Protein AF-A0A1Q8VA42-F1 (afdb_monomer_lite)

Structure (mmCIF, N/CA/C/O backbone):
data_AF-A0A1Q8VA42-F1
#
_entry.id   AF-A0A1Q8VA42-F1
#
loop_
_atom_site.group_PDB
_atom_site.id
_atom_site.type_symbol
_atom_site.label_atom_id
_atom_site.label_alt_id
_atom_site.label_comp_id
_atom_site.label_asym_id
_atom_site.label_entity_id
_atom_site.label_seq_id
_atom_site.pdbx_PDB_ins_code
_atom_site.Cartn_x
_atom_site.Cartn_y
_atom_site.Cartn_z
_atom_site.occupancy
_atom_site.B_iso_or_equiv
_atom_site.auth_seq_id
_atom_site.auth_comp_id
_atom_site.auth_asym_id
_atom_site.auth_atom_id
_atom_site.pdbx_PDB_model_num
ATOM 1 N N . MET A 1 1 ? -22.858 -5.811 29.497 1.00 36.66 1 MET A N 1
ATOM 2 C CA . MET A 1 1 ? -21.975 -6.246 30.596 1.00 36.66 1 MET A CA 1
ATOM 3 C C . MET A 1 1 ? -20.576 -6.381 30.029 1.00 36.66 1 MET A C 1
ATOM 5 O O . MET A 1 1 ? -20.268 -7.349 29.352 1.00 36.66 1 MET A O 1
ATOM 9 N N . HIS A 1 2 ? -19.810 -5.310 30.204 1.00 42.22 2 HIS A N 1
ATOM 10 C CA . HIS A 1 2 ? -18.375 -5.229 29.966 1.00 42.22 2 HIS A CA 1
ATOM 11 C C . HIS A 1 2 ? -17.640 -5.996 31.073 1.00 42.22 2 HIS A C 1
ATOM 13 O O . HIS A 1 2 ? -17.954 -5.767 32.241 1.00 42.22 2 HIS A O 1
ATOM 19 N N . PRO A 1 3 ? -16.599 -6.770 30.752 1.00 57.50 3 PRO A N 1
ATOM 20 C CA . PRO A 1 3 ? -15.396 -6.823 31.556 1.00 57.50 3 PRO A CA 1
ATOM 21 C C . PRO A 1 3 ? -14.379 -5.826 30.982 1.00 57.50 3 PRO A C 1
ATOM 23 O O . PRO A 1 3 ? -14.053 -5.830 29.795 1.00 57.50 3 PRO A O 1
ATOM 26 N N . SER A 1 4 ? -13.939 -4.921 31.846 1.00 52.16 4 SER A N 1
ATOM 27 C CA . SER A 1 4 ? -12.925 -3.902 31.604 1.00 52.16 4 SER A CA 1
ATOM 28 C C . SER A 1 4 ? -11.516 -4.448 31.855 1.00 52.16 4 SER A C 1
ATOM 30 O O . SER A 1 4 ? -11.326 -5.257 32.753 1.00 52.16 4 SER A O 1
ATOM 32 N N . ALA A 1 5 ? -10.548 -3.873 31.134 1.00 47.34 5 ALA A N 1
ATOM 33 C CA . ALA A 1 5 ? -9.193 -3.553 31.596 1.00 47.34 5 ALA A CA 1
ATOM 34 C C . ALA A 1 5 ? -8.254 -4.693 32.052 1.00 47.34 5 ALA A C 1
ATOM 36 O O . ALA A 1 5 ? -8.338 -5.150 33.184 1.00 47.34 5 ALA A O 1
ATOM 37 N N . ALA A 1 6 ? -7.232 -4.997 31.238 1.00 42.72 6 ALA A N 1
ATOM 38 C CA . ALA A 1 6 ? -5.818 -4.864 31.633 1.00 42.72 6 ALA A CA 1
ATOM 39 C C . ALA A 1 6 ? -4.848 -5.301 30.513 1.00 42.72 6 ALA A C 1
ATOM 41 O O . ALA A 1 6 ? -5.070 -6.293 29.832 1.00 42.72 6 ALA A O 1
ATOM 42 N N . ALA A 1 7 ? -3.724 -4.581 30.429 1.00 42.53 7 ALA A N 1
ATOM 43 C CA . ALA A 1 7 ? -2.439 -4.975 29.839 1.00 42.53 7 ALA A CA 1
ATOM 44 C C . ALA A 1 7 ? -2.267 -4.909 28.305 1.00 42.53 7 ALA A C 1
ATOM 46 O O . ALA A 1 7 ? -2.281 -5.902 27.589 1.00 42.53 7 ALA A O 1
ATOM 47 N N . GLY A 1 8 ? -1.942 -3.702 27.834 1.00 42.53 8 GLY A N 1
ATOM 48 C CA . GLY A 1 8 ? -1.233 -3.481 26.567 1.00 42.53 8 GLY A CA 1
ATOM 49 C C . GLY A 1 8 ? -0.825 -2.020 26.359 1.00 42.53 8 GLY A C 1
ATOM 50 O O . GLY A 1 8 ? 0.205 -1.732 25.758 1.00 42.53 8 GLY A O 1
ATOM 51 N N . GLN A 1 9 ? -1.573 -1.085 26.948 1.00 45.09 9 GLN A N 1
ATOM 52 C CA . GLN A 1 9 ? -1.137 0.301 27.118 1.00 45.09 9 GLN A CA 1
ATOM 53 C C . GLN A 1 9 ? -0.255 0.398 28.368 1.00 45.09 9 GLN A C 1
ATOM 55 O O . GLN A 1 9 ? -0.716 0.702 29.465 1.00 45.09 9 GLN A O 1
ATOM 60 N N . GLY A 1 10 ? 1.020 0.051 28.191 1.00 38.66 10 GLY A N 1
ATOM 61 C CA . GLY A 1 10 ? 2.087 0.413 29.117 1.00 38.66 10 GLY A CA 1
ATOM 62 C C . GLY A 1 10 ? 2.458 1.902 28.982 1.00 38.66 10 GLY A C 1
ATOM 63 O O . GLY A 1 10 ? 2.290 2.481 27.909 1.00 38.66 10 GLY A O 1
ATOM 64 N N . PRO A 1 11 ? 2.938 2.524 30.071 1.00 50.94 11 PRO A N 1
ATOM 65 C CA . PRO A 1 11 ? 2.984 3.970 30.298 1.00 50.94 11 PRO A CA 1
ATOM 66 C C . PRO A 1 11 ? 4.053 4.685 29.466 1.00 50.94 11 PRO A C 1
ATOM 68 O O . PRO A 1 11 ? 4.992 4.058 28.984 1.00 50.94 11 PRO A O 1
ATOM 71 N N . CYS A 1 12 ? 3.929 6.013 29.372 1.00 42.50 12 CYS A N 1
ATOM 72 C CA . CYS A 1 12 ? 4.898 6.989 28.862 1.00 42.50 12 CYS A CA 1
ATOM 73 C C . CYS A 1 12 ? 6.382 6.572 28.971 1.00 42.50 12 CYS A C 1
ATOM 75 O O . CYS A 1 12 ? 7.117 7.019 29.848 1.00 42.50 12 CYS A O 1
ATOM 77 N N . ARG A 1 13 ? 6.851 5.773 28.013 1.00 48.41 13 ARG A N 1
ATOM 78 C CA . ARG A 1 13 ? 8.246 5.687 27.583 1.00 48.41 13 ARG A CA 1
ATOM 79 C C . ARG A 1 13 ? 8.179 5.782 26.056 1.00 48.41 13 ARG A C 1
ATOM 81 O O . ARG A 1 13 ? 7.818 4.802 25.416 1.00 48.41 13 ARG A O 1
ATOM 88 N N . PRO A 1 14 ? 8.466 6.942 25.443 1.00 55.12 14 PRO A N 1
ATOM 89 C CA . PRO A 1 14 ? 8.408 7.082 23.983 1.00 55.12 14 PRO A CA 1
ATOM 90 C C . PRO A 1 14 ? 9.495 6.248 23.281 1.00 55.12 14 PRO A C 1
ATOM 92 O O . PRO A 1 14 ? 9.390 5.946 22.097 1.00 55.12 14 PRO A O 1
ATOM 95 N N . LEU A 1 15 ? 10.523 5.830 24.027 1.00 57.94 15 LEU A N 1
ATOM 96 C CA . LEU A 1 15 ? 11.684 5.103 23.525 1.00 57.94 15 LEU A CA 1
ATOM 97 C C . LEU A 1 15 ? 11.377 3.674 23.019 1.00 57.94 15 LEU A C 1
ATOM 99 O O . LEU A 1 15 ? 11.767 3.381 21.892 1.00 57.94 15 LEU A O 1
ATOM 103 N N . PRO A 1 16 ? 10.668 2.789 23.756 1.00 67.94 16 PRO A N 1
ATOM 104 C CA . PRO A 1 16 ? 10.331 1.452 23.267 1.00 67.94 16 PRO A CA 1
ATOM 105 C C . PRO A 1 16 ? 9.412 1.467 22.045 1.00 67.94 16 PRO A C 1
ATOM 107 O O . PRO A 1 16 ? 9.656 0.684 21.141 1.00 67.94 16 PRO A O 1
ATOM 110 N N . THR A 1 17 ? 8.426 2.367 21.955 1.00 67.31 17 THR A N 1
ATOM 111 C CA . THR A 1 17 ? 7.494 2.403 20.811 1.00 67.31 17 THR A CA 1
ATOM 112 C C . THR A 1 17 ? 8.177 2.869 19.525 1.00 67.31 17 THR A C 1
ATOM 114 O O . THR A 1 17 ? 7.970 2.276 18.464 1.00 67.31 17 THR A O 1
ATOM 117 N N . ILE A 1 18 ? 9.037 3.893 19.615 1.00 79.25 18 ILE A N 1
ATOM 118 C CA . ILE A 1 18 ? 9.853 4.355 18.482 1.00 79.25 18 ILE A CA 1
ATOM 119 C C . ILE A 1 18 ? 10.859 3.273 18.088 1.00 79.25 18 ILE A C 1
ATOM 121 O O . ILE A 1 18 ? 11.021 3.002 16.903 1.00 79.25 18 ILE A O 1
ATOM 125 N N . LEU A 1 19 ? 11.484 2.604 19.063 1.00 82.25 19 LEU A N 1
ATOM 126 C CA . LEU A 1 19 ? 12.427 1.522 18.802 1.00 82.25 19 LEU A CA 1
ATOM 127 C C . LEU A 1 19 ? 11.741 0.309 18.161 1.00 82.25 19 LEU A C 1
ATOM 129 O O . LEU A 1 19 ? 12.261 -0.222 17.188 1.00 82.25 19 LEU A O 1
ATOM 133 N N . THR A 1 20 ? 10.557 -0.101 18.624 1.00 82.06 20 THR A N 1
ATOM 134 C CA . THR A 1 20 ? 9.782 -1.167 17.972 1.00 82.06 20 THR A CA 1
ATOM 135 C C . THR A 1 20 ? 9.330 -0.757 16.579 1.00 82.06 20 THR A C 1
ATOM 137 O O . THR A 1 20 ? 9.412 -1.569 15.667 1.00 82.06 20 THR A O 1
ATOM 140 N N . GLY A 1 21 ? 8.915 0.498 16.381 1.00 83.25 21 GLY A N 1
ATOM 141 C CA . GLY A 1 21 ? 8.556 1.015 15.060 1.00 83.25 21 GLY A CA 1
ATOM 142 C C . GLY A 1 21 ? 9.745 1.011 14.099 1.00 83.25 21 GLY A C 1
ATOM 143 O O . GLY A 1 21 ? 9.605 0.581 12.956 1.00 83.25 21 GLY A O 1
ATOM 144 N N . LEU A 1 22 ? 10.926 1.407 14.583 1.00 86.19 22 LEU A N 1
ATOM 145 C CA . LEU A 1 22 ? 12.172 1.355 13.829 1.00 86.19 22 LEU A CA 1
ATOM 146 C C . LEU A 1 22 ? 12.544 -0.093 13.509 1.00 86.19 22 LEU A C 1
ATOM 148 O O . LEU A 1 22 ? 12.722 -0.408 12.345 1.00 86.19 22 LEU A O 1
ATOM 152 N N . ILE A 1 23 ? 12.589 -0.989 14.499 1.00 88.00 23 ILE A N 1
ATOM 153 C CA . ILE A 1 23 ? 12.932 -2.407 14.306 1.00 88.00 23 ILE A CA 1
ATOM 154 C C . ILE A 1 23 ? 11.981 -3.062 13.300 1.00 88.00 23 ILE A C 1
ATOM 156 O O . ILE A 1 23 ? 12.441 -3.690 12.349 1.00 88.00 23 ILE A O 1
ATOM 160 N N . ILE A 1 24 ? 10.668 -2.884 13.465 1.00 85.31 24 ILE A N 1
ATOM 161 C CA . ILE A 1 24 ? 9.663 -3.427 12.544 1.00 85.31 24 ILE A CA 1
ATOM 162 C C . ILE A 1 24 ? 9.852 -2.831 11.145 1.00 85.31 24 ILE A C 1
ATOM 164 O O . ILE A 1 24 ? 9.822 -3.571 10.164 1.00 85.31 24 ILE A O 1
ATOM 168 N N . GLY A 1 25 ? 10.103 -1.523 11.040 1.00 83.62 25 GLY A N 1
ATOM 169 C CA . GLY A 1 25 ? 10.372 -0.842 9.775 1.00 83.62 25 GLY A CA 1
ATOM 170 C C . GLY A 1 25 ? 11.628 -1.354 9.068 1.00 83.62 25 GLY A C 1
ATOM 171 O O . GLY A 1 25 ? 11.579 -1.630 7.872 1.00 83.62 25 GLY A O 1
ATOM 172 N N . THR A 1 26 ? 12.733 -1.549 9.791 1.00 85.56 26 THR A N 1
ATOM 173 C CA . THR A 1 26 ? 13.996 -2.055 9.234 1.00 85.56 26 THR A CA 1
ATOM 174 C C . THR A 1 26 ? 13.863 -3.508 8.795 1.00 85.56 26 THR A C 1
ATOM 176 O O . THR A 1 26 ? 14.304 -3.864 7.705 1.00 85.56 26 THR A O 1
ATOM 179 N N . VAL A 1 27 ? 13.211 -4.346 9.607 1.00 85.75 27 VAL A N 1
ATOM 180 C CA . VAL A 1 27 ? 12.953 -5.754 9.277 1.00 85.75 27 VAL A CA 1
ATOM 181 C C . VAL A 1 27 ? 12.049 -5.852 8.049 1.00 85.75 27 VAL A C 1
ATOM 183 O O . VAL A 1 27 ? 12.378 -6.565 7.102 1.00 85.75 27 VAL A O 1
ATOM 186 N N . LEU A 1 28 ? 10.954 -5.089 8.014 1.00 81.81 28 LEU A N 1
ATOM 187 C CA . LEU A 1 28 ? 10.050 -5.048 6.868 1.00 81.81 28 LEU A CA 1
ATOM 188 C C . LEU A 1 28 ? 10.767 -4.527 5.614 1.00 81.81 28 LEU A C 1
ATOM 190 O O . LEU A 1 28 ? 10.648 -5.130 4.552 1.00 81.81 28 LEU A O 1
ATOM 194 N N . GLY A 1 29 ? 11.556 -3.458 5.730 1.00 80.31 29 GLY A N 1
ATOM 195 C CA . GLY A 1 29 ? 12.345 -2.902 4.629 1.00 80.31 29 GLY A CA 1
ATOM 196 C C . GLY A 1 29 ? 13.348 -3.905 4.056 1.00 80.31 29 GLY A C 1
ATOM 197 O O . GLY A 1 29 ? 13.408 -4.082 2.839 1.00 80.31 29 GLY A O 1
ATOM 198 N N . PHE A 1 30 ? 14.068 -4.627 4.918 1.00 82.25 30 PHE A N 1
ATOM 199 C CA . PHE A 1 30 ? 15.014 -5.668 4.513 1.00 82.25 30 PHE A CA 1
ATOM 200 C C . PHE A 1 30 ? 14.319 -6.836 3.796 1.00 82.25 30 PHE A C 1
ATOM 202 O O . PHE A 1 30 ? 14.771 -7.287 2.739 1.00 82.25 30 PHE A O 1
ATOM 209 N N . ILE A 1 31 ? 13.179 -7.293 4.325 1.00 81.38 31 ILE A N 1
ATOM 210 C CA . ILE A 1 31 ? 12.361 -8.344 3.703 1.00 81.38 31 ILE A CA 1
ATOM 211 C C . ILE A 1 31 ? 11.846 -7.884 2.333 1.00 81.38 31 ILE A C 1
ATOM 213 O O . ILE A 1 31 ? 11.921 -8.640 1.364 1.00 81.38 31 ILE A O 1
ATOM 217 N N . LEU A 1 32 ? 11.368 -6.642 2.217 1.00 74.75 32 LEU A N 1
ATOM 218 C CA . LEU A 1 32 ? 10.851 -6.091 0.962 1.00 74.75 32 LEU A CA 1
ATOM 219 C C . LEU A 1 32 ? 11.950 -5.894 -0.094 1.00 74.75 32 LEU A C 1
ATOM 221 O O . LEU A 1 32 ? 11.714 -6.195 -1.266 1.00 74.75 32 LEU A O 1
ATOM 225 N N . GLN A 1 33 ? 13.155 -5.467 0.305 1.00 73.94 33 GLN A N 1
ATOM 226 C CA . GLN A 1 33 ? 14.319 -5.369 -0.586 1.00 73.94 33 GLN A CA 1
ATOM 227 C C . GLN A 1 33 ? 14.735 -6.737 -1.142 1.00 73.94 33 GLN A C 1
ATOM 229 O O . GLN A 1 33 ? 15.063 -6.851 -2.323 1.00 73.94 33 GLN A O 1
ATOM 234 N N . ARG A 1 34 ? 14.682 -7.795 -0.323 1.00 74.38 34 ARG A N 1
ATOM 235 C CA . ARG A 1 34 ? 14.999 -9.167 -0.753 1.00 74.38 34 ARG A CA 1
ATOM 236 C C . ARG A 1 34 ? 13.873 -9.829 -1.550 1.00 74.38 34 ARG A C 1
ATOM 238 O O . ARG A 1 34 ? 14.152 -10.629 -2.437 1.00 74.38 34 ARG A O 1
ATOM 245 N N . GLY A 1 35 ? 12.620 -9.503 -1.244 1.00 68.94 35 GLY A N 1
ATOM 246 C CA . GLY A 1 35 ? 11.446 -10.188 -1.782 1.00 68.94 35 GLY A CA 1
ATOM 247 C C . GLY A 1 35 ? 10.938 -9.688 -3.134 1.00 68.94 35 GLY A C 1
ATOM 248 O O . GLY A 1 35 ? 10.038 -10.316 -3.682 1.00 68.94 35 GLY A O 1
ATOM 249 N N . ARG A 1 36 ? 11.468 -8.576 -3.680 1.00 70.88 36 ARG A N 1
ATOM 250 C CA . ARG A 1 36 ? 11.003 -7.965 -4.950 1.00 70.88 36 ARG A CA 1
ATOM 251 C C . ARG A 1 36 ? 9.467 -7.909 -5.037 1.00 70.88 36 ARG A C 1
ATOM 253 O O . ARG A 1 36 ? 8.884 -8.203 -6.080 1.00 70.88 36 ARG A O 1
ATOM 260 N N . PHE A 1 37 ? 8.812 -7.533 -3.933 1.00 67.50 37 PHE A N 1
ATOM 261 C CA . PHE A 1 37 ? 7.353 -7.503 -3.803 1.00 67.50 37 PHE A CA 1
ATOM 262 C C . PHE A 1 37 ? 6.754 -6.369 -4.638 1.00 67.50 37 PHE A C 1
ATOM 264 O O . PHE A 1 37 ? 6.413 -5.296 -4.143 1.00 67.50 37 PHE A O 1
ATOM 271 N N . CYS A 1 38 ? 6.642 -6.605 -5.938 1.00 76.19 38 CYS A N 1
ATOM 272 C CA . CYS A 1 38 ? 5.984 -5.713 -6.868 1.00 76.19 38 CYS A CA 1
ATOM 273 C C . CYS A 1 38 ? 4.825 -6.471 -7.492 1.00 76.19 38 CYS A C 1
ATOM 275 O O . CYS A 1 38 ? 5.045 -7.445 -8.204 1.00 76.19 38 CYS A O 1
ATOM 277 N N . ILE A 1 39 ? 3.591 -6.043 -7.223 1.00 73.69 39 ILE A N 1
ATOM 278 C CA . ILE A 1 39 ? 2.395 -6.756 -7.692 1.00 73.69 39 ILE A CA 1
ATOM 279 C C . ILE A 1 39 ? 2.337 -6.827 -9.222 1.00 73.69 39 ILE A C 1
ATOM 281 O O . ILE A 1 39 ? 1.975 -7.853 -9.784 1.00 73.69 39 ILE A O 1
ATOM 285 N N . THR A 1 40 ? 2.805 -5.774 -9.895 1.00 75.31 40 THR A N 1
ATOM 286 C CA . THR A 1 40 ? 2.996 -5.718 -11.348 1.00 75.31 40 THR A CA 1
ATOM 287 C C . THR A 1 40 ? 4.114 -6.639 -11.830 1.00 75.31 40 THR A C 1
ATOM 289 O O . THR A 1 40 ? 3.975 -7.258 -12.880 1.00 75.31 40 THR A O 1
ATOM 292 N N . GLY A 1 41 ? 5.195 -6.779 -11.058 1.00 74.38 41 GLY A N 1
ATOM 293 C CA . GLY A 1 41 ? 6.270 -7.736 -11.333 1.00 74.38 41 GLY A CA 1
ATOM 294 C C . GLY A 1 41 ? 5.803 -9.183 -11.187 1.00 74.38 41 GLY A C 1
ATOM 295 O O . GLY A 1 41 ? 6.028 -9.981 -12.084 1.00 74.38 41 GLY A O 1
ATOM 296 N N . ALA A 1 42 ? 5.064 -9.494 -10.121 1.00 73.56 42 ALA A N 1
ATOM 297 C CA . ALA A 1 42 ? 4.488 -10.814 -9.887 1.00 73.56 42 ALA A CA 1
ATOM 298 C C . ALA A 1 42 ? 3.445 -11.187 -10.951 1.00 73.56 42 ALA A C 1
ATOM 300 O O . ALA A 1 42 ? 3.436 -12.324 -11.414 1.00 73.56 42 ALA A O 1
ATOM 301 N N . LEU A 1 43 ? 2.601 -10.239 -11.387 1.00 75.88 43 LEU A N 1
ATOM 302 C CA . LEU A 1 43 ? 1.671 -10.468 -12.498 1.00 75.88 43 LEU A CA 1
ATOM 303 C C . LEU A 1 43 ? 2.422 -10.742 -13.804 1.00 75.88 43 LEU A C 1
ATOM 305 O O . LEU A 1 43 ? 2.070 -11.660 -14.539 1.00 75.88 43 LEU A O 1
ATOM 309 N N . ARG A 1 44 ? 3.471 -9.960 -14.080 1.00 77.75 44 ARG A N 1
ATOM 310 C CA . ARG A 1 44 ? 4.301 -10.115 -15.275 1.00 77.75 44 ARG A CA 1
ATOM 311 C C . ARG A 1 44 ? 5.075 -11.435 -15.258 1.00 77.75 44 ARG A C 1
ATOM 313 O O . ARG A 1 44 ? 5.109 -12.100 -16.283 1.00 77.75 44 ARG A O 1
ATOM 320 N N . ASP A 1 45 ? 5.612 -11.860 -14.116 1.00 74.19 45 ASP A N 1
ATOM 321 C CA . ASP A 1 45 ? 6.289 -13.154 -13.958 1.00 74.19 45 ASP A CA 1
ATOM 322 C C . ASP A 1 45 ? 5.314 -14.339 -14.030 1.00 74.19 45 ASP A C 1
ATOM 324 O O . ASP A 1 45 ? 5.645 -15.379 -14.601 1.00 74.19 45 ASP A O 1
ATOM 328 N N . LEU A 1 46 ? 4.088 -14.189 -13.523 1.00 76.75 46 LEU A N 1
ATOM 329 C CA . LEU A 1 46 ? 3.044 -15.202 -13.677 1.00 76.75 46 LEU A CA 1
ATOM 330 C C . LEU A 1 46 ? 2.605 -15.338 -15.142 1.00 76.75 46 LEU A C 1
ATOM 332 O O . LEU A 1 46 ? 2.371 -16.454 -15.610 1.00 76.75 46 LEU A O 1
ATOM 336 N N . TRP A 1 47 ? 2.513 -14.216 -15.863 1.00 77.00 47 TRP A N 1
ATOM 337 C CA . TRP A 1 47 ? 2.072 -14.178 -17.257 1.00 77.00 47 TRP A CA 1
ATOM 338 C C . TRP A 1 47 ? 3.156 -14.652 -18.233 1.00 77.00 47 TRP A C 1
ATOM 340 O O . TRP A 1 47 ? 2.863 -15.445 -19.121 1.00 77.00 47 TRP A O 1
ATOM 350 N N . LEU A 1 48 ? 4.408 -14.220 -18.046 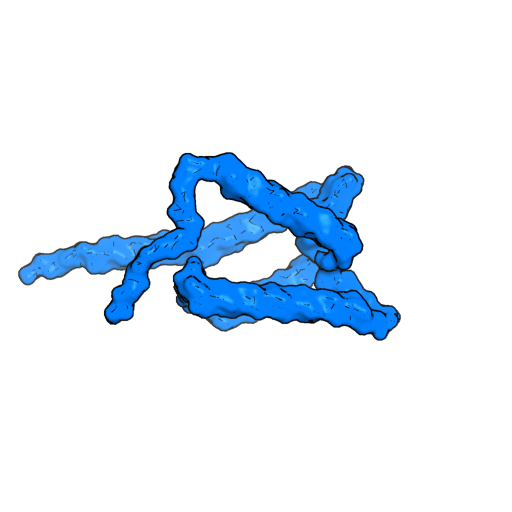1.00 79.75 48 LEU A N 1
ATOM 351 C CA . LEU A 1 48 ? 5.519 -14.530 -18.954 1.00 79.75 48 LEU A CA 1
ATOM 352 C C . LEU A 1 48 ? 6.218 -15.855 -18.617 1.00 79.75 48 LEU A C 1
ATOM 354 O O . LEU A 1 48 ? 6.619 -16.589 -19.513 1.00 79.75 48 LEU A O 1
ATOM 358 N N . SER A 1 49 ? 6.363 -16.167 -17.327 1.00 67.81 49 SER A N 1
ATOM 359 C CA . SER A 1 49 ? 7.229 -17.252 -16.845 1.00 67.81 49 SER A CA 1
ATOM 360 C C . SER A 1 49 ? 6.446 -18.444 -16.278 1.00 67.81 49 SER A C 1
ATOM 362 O O . SER A 1 49 ? 7.065 -19.428 -15.871 1.00 67.81 49 SER A O 1
ATOM 364 N N . ARG A 1 50 ? 5.101 -18.357 -16.196 1.00 73.56 50 ARG A N 1
ATOM 365 C CA . ARG A 1 50 ? 4.179 -19.363 -15.607 1.00 73.56 50 ARG A CA 1
ATOM 366 C C . ARG A 1 50 ? 4.679 -19.931 -14.264 1.00 73.56 50 ARG A C 1
ATOM 368 O O . ARG A 1 50 ? 4.403 -21.076 -13.906 1.00 73.56 50 ARG A O 1
ATOM 375 N N . SER A 1 51 ? 5.453 -19.151 -13.512 1.00 66.19 51 SER A N 1
ATOM 376 C CA . SER A 1 51 ? 6.163 -19.625 -12.330 1.00 66.19 51 SER A CA 1
ATOM 377 C C . SER A 1 51 ? 5.324 -19.351 -11.078 1.00 66.19 51 SER A C 1
ATOM 379 O O . SER A 1 51 ? 5.309 -18.263 -10.513 1.00 66.19 51 SER A O 1
ATOM 381 N N . TRP A 1 52 ? 4.602 -20.372 -10.612 1.00 69.94 52 TRP A N 1
ATOM 382 C CA . TRP A 1 52 ? 3.667 -20.268 -9.479 1.00 69.94 52 TRP A CA 1
ATOM 383 C C . TRP A 1 52 ? 4.318 -19.901 -8.138 1.00 69.94 52 TRP A C 1
ATOM 385 O O . TRP A 1 52 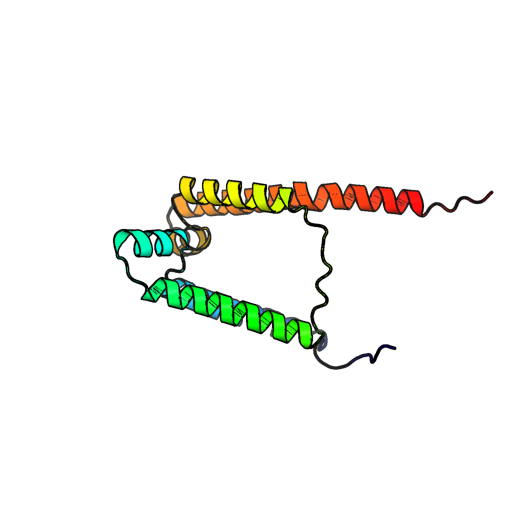? 3.643 -19.404 -7.244 1.00 69.94 52 TRP A O 1
ATOM 395 N N . ARG A 1 53 ? 5.631 -20.108 -8.001 1.00 74.06 53 ARG A N 1
ATOM 396 C CA . ARG A 1 53 ? 6.375 -20.021 -6.731 1.00 74.06 53 ARG A CA 1
ATOM 397 C C . ARG A 1 53 ? 6.302 -18.640 -6.062 1.00 74.06 53 ARG A C 1
ATOM 399 O O . ARG A 1 53 ? 6.096 -18.553 -4.853 1.00 74.06 53 ARG A O 1
ATOM 406 N N . TRP A 1 54 ? 6.437 -17.562 -6.834 1.00 72.81 54 TRP A N 1
ATOM 407 C CA . TRP A 1 54 ? 6.368 -16.193 -6.299 1.00 72.81 54 TRP A CA 1
ATOM 408 C C . TRP A 1 54 ? 4.935 -15.781 -5.961 1.00 72.81 54 TRP A C 1
ATOM 410 O O . TRP A 1 54 ? 4.693 -15.138 -4.941 1.00 72.81 54 TRP A O 1
ATOM 420 N N . PHE A 1 55 ? 3.973 -16.221 -6.774 1.00 73.25 55 PHE A N 1
ATOM 421 C CA . PHE A 1 55 ? 2.556 -15.983 -6.525 1.00 73.25 55 PHE A CA 1
ATOM 422 C C . PHE A 1 55 ? 2.074 -16.704 -5.256 1.00 73.25 55 PHE A C 1
ATOM 424 O O . PHE A 1 55 ? 1.388 -16.100 -4.435 1.00 73.25 55 PHE A O 1
ATOM 431 N N . THR A 1 56 ? 2.497 -17.955 -5.032 1.00 78.06 56 THR A N 1
ATOM 432 C CA . THR A 1 56 ? 2.163 -18.708 -3.812 1.00 78.06 56 THR A CA 1
ATOM 433 C C . THR A 1 56 ? 2.748 -18.074 -2.553 1.00 78.06 56 THR A C 1
ATOM 435 O O . THR A 1 56 ? 2.064 -18.023 -1.535 1.00 78.06 56 THR A O 1
ATOM 438 N N . ALA A 1 57 ? 3.973 -17.535 -2.612 1.00 81.19 57 ALA A N 1
ATOM 439 C CA . ALA A 1 57 ? 4.575 -16.831 -1.477 1.00 81.19 57 ALA A CA 1
ATOM 440 C C . ALA A 1 57 ? 3.800 -15.549 -1.118 1.00 81.19 57 ALA A C 1
ATOM 442 O O . ALA A 1 57 ? 3.580 -15.260 0.057 1.00 81.19 57 ALA A O 1
ATOM 443 N N . PHE A 1 58 ? 3.332 -14.807 -2.127 1.00 78.75 58 PHE A N 1
ATOM 444 C CA . PHE A 1 58 ? 2.503 -13.620 -1.925 1.00 78.75 58 PHE A CA 1
ATOM 445 C C . PHE A 1 58 ? 1.129 -13.961 -1.331 1.00 78.75 58 PHE A C 1
ATOM 447 O O . PHE A 1 58 ? 0.694 -13.323 -0.372 1.00 78.75 58 PHE A O 1
ATOM 454 N N . LEU A 1 59 ? 0.469 -15.001 -1.852 1.00 82.00 59 LEU A N 1
ATOM 455 C CA . LEU A 1 59 ? -0.828 -15.457 -1.348 1.00 82.00 59 LEU A CA 1
ATOM 456 C C . LEU A 1 59 ? -0.730 -15.942 0.106 1.00 82.00 59 LEU A C 1
ATOM 458 O O . LEU A 1 59 ? -1.586 -15.614 0.925 1.00 82.00 59 LEU A O 1
ATOM 462 N N . LEU A 1 60 ? 0.348 -16.661 0.441 1.00 85.81 60 LEU A N 1
ATOM 463 C CA . LEU A 1 60 ? 0.644 -17.089 1.807 1.00 85.81 60 LEU A CA 1
ATOM 464 C C . LEU A 1 60 ? 0.841 -15.885 2.739 1.00 85.81 60 LEU A C 1
ATOM 466 O O . LEU A 1 60 ? 0.288 -15.875 3.833 1.00 85.81 60 LEU A O 1
ATOM 470 N N . ALA A 1 61 ? 1.573 -14.853 2.307 1.00 84.19 61 ALA A N 1
ATOM 471 C CA . ALA A 1 61 ? 1.767 -13.642 3.103 1.00 84.19 61 ALA A CA 1
ATOM 472 C C . ALA A 1 61 ? 0.438 -12.926 3.397 1.00 84.19 61 ALA A C 1
ATOM 474 O O . ALA A 1 61 ? 0.188 -12.566 4.546 1.00 84.19 61 ALA A O 1
ATOM 475 N N . ILE A 1 62 ? -0.441 -12.780 2.395 1.00 85.81 62 ILE A N 1
ATOM 476 C CA . ILE A 1 62 ? -1.784 -12.206 2.590 1.00 85.81 62 ILE A CA 1
ATOM 477 C C . ILE A 1 62 ? -2.602 -13.062 3.557 1.00 85.81 62 ILE A C 1
ATOM 479 O O . ILE A 1 62 ? -3.236 -12.516 4.456 1.00 85.81 62 ILE A O 1
ATOM 483 N N . ALA A 1 63 ? -2.574 -14.388 3.406 1.00 89.25 63 ALA A N 1
ATOM 484 C CA . ALA A 1 63 ? -3.305 -15.296 4.283 1.00 89.25 63 ALA A CA 1
ATOM 485 C C . ALA A 1 63 ? -2.830 -15.182 5.739 1.00 89.25 63 ALA A C 1
ATOM 487 O O . ALA A 1 63 ? -3.648 -15.009 6.639 1.00 89.25 63 ALA A O 1
ATOM 488 N N . VAL A 1 64 ? -1.515 -15.194 5.975 1.00 91.00 64 VAL A N 1
ATOM 489 C CA . VAL A 1 64 ? -0.931 -15.019 7.315 1.00 91.00 64 VAL A CA 1
ATOM 490 C C . VAL A 1 64 ? -1.317 -13.664 7.907 1.00 91.00 64 VAL A C 1
ATOM 492 O O . VAL A 1 64 ? -1.662 -13.579 9.083 1.00 91.00 64 VAL A O 1
ATOM 495 N N . GLN A 1 65 ? -1.310 -12.605 7.099 1.00 86.38 65 GLN A N 1
ATOM 496 C CA . GLN A 1 65 ? -1.658 -11.259 7.548 1.00 86.38 65 GLN A CA 1
ATOM 497 C C . GLN A 1 65 ? -3.155 -11.136 7.871 1.00 86.38 65 GLN A C 1
ATOM 499 O O . GLN A 1 65 ? -3.512 -10.570 8.902 1.00 86.38 65 GLN A O 1
ATOM 504 N N . ALA A 1 66 ? -4.025 -11.733 7.053 1.00 87.31 66 ALA A N 1
ATOM 505 C CA . ALA A 1 66 ? -5.463 -11.797 7.297 1.00 87.31 66 ALA A CA 1
ATOM 506 C C . ALA A 1 66 ? -5.788 -12.582 8.576 1.00 87.31 66 ALA A C 1
ATOM 508 O O . ALA A 1 66 ? -6.556 -12.103 9.408 1.00 87.31 66 ALA A O 1
ATOM 509 N N . VAL A 1 67 ? -5.157 -13.746 8.772 1.00 90.00 67 VAL A N 1
ATOM 510 C CA . VAL A 1 67 ? -5.299 -14.544 9.999 1.00 90.00 67 VAL A CA 1
ATOM 511 C C . VAL A 1 67 ? -4.773 -13.770 11.207 1.00 90.00 67 VAL A C 1
ATOM 513 O O . VAL A 1 67 ? -5.454 -13.707 12.224 1.00 90.00 67 VAL A O 1
ATOM 516 N N . GLY A 1 68 ? -3.616 -13.114 11.095 1.00 85.69 68 GLY A N 1
ATOM 517 C CA . GLY A 1 68 ? -3.061 -12.283 12.164 1.00 85.69 68 GLY A CA 1
ATOM 518 C C . GLY A 1 68 ? -4.015 -11.167 12.597 1.00 85.69 68 GLY A C 1
ATOM 519 O O . GLY A 1 68 ? -4.263 -10.997 13.789 1.00 85.69 68 GLY A O 1
ATOM 520 N N . VAL A 1 69 ? -4.616 -10.450 11.640 1.00 84.00 69 VAL A N 1
ATOM 521 C CA . VAL A 1 69 ? -5.615 -9.406 11.928 1.00 84.00 69 VAL A CA 1
ATOM 522 C C . VAL A 1 69 ? -6.885 -10.003 12.535 1.00 84.00 69 VAL A C 1
ATOM 524 O O . VAL A 1 69 ? -7.417 -9.442 13.492 1.00 84.00 69 VAL A O 1
ATOM 527 N N . ALA A 1 70 ? -7.360 -11.145 12.032 1.00 83.62 70 ALA A N 1
ATOM 528 C CA . ALA A 1 70 ? -8.535 -11.824 12.573 1.00 83.62 70 ALA A CA 1
ATOM 529 C C . ALA A 1 70 ? -8.322 -12.242 14.038 1.00 83.62 70 ALA A C 1
ATOM 531 O O . ALA A 1 70 ? -9.175 -11.980 14.886 1.00 83.62 70 ALA A O 1
ATOM 532 N N . VAL A 1 71 ? -7.150 -12.800 14.355 1.00 81.25 71 VAL A N 1
ATOM 533 C CA . VAL A 1 71 ? -6.763 -13.174 15.721 1.00 81.25 71 VAL A CA 1
ATOM 534 C C . VAL A 1 71 ? -6.675 -11.936 16.618 1.00 81.25 71 VAL A C 1
ATOM 536 O O . VAL A 1 71 ? -7.282 -11.923 17.687 1.00 81.25 71 VAL A O 1
ATOM 539 N N . LEU A 1 72 ? -6.027 -10.854 16.171 1.00 76.38 72 LEU A N 1
ATOM 540 C CA . LEU A 1 72 ? -5.960 -9.599 16.936 1.00 76.38 72 LEU A CA 1
ATOM 541 C C . LEU A 1 72 ? -7.338 -8.959 17.173 1.00 76.38 72 LEU A C 1
ATOM 543 O O . LEU A 1 72 ? -7.559 -8.340 18.215 1.00 76.38 72 LEU A O 1
ATOM 547 N N . THR A 1 73 ? -8.264 -9.117 16.227 1.00 75.56 73 THR A N 1
ATOM 548 C CA . THR A 1 73 ? -9.638 -8.606 16.348 1.00 75.56 73 THR A CA 1
ATOM 549 C C . THR A 1 73 ? -10.447 -9.457 17.331 1.00 75.56 73 THR A C 1
ATOM 551 O O . THR A 1 73 ? -11.168 -8.912 18.162 1.00 75.56 73 THR A O 1
ATOM 554 N N . SER A 1 74 ? -10.267 -10.784 17.316 1.00 67.12 74 SER A N 1
ATOM 555 C CA . SER A 1 74 ? -10.884 -11.692 18.296 1.00 67.12 74 SER A CA 1
ATOM 556 C C . SER A 1 74 ? -10.352 -11.503 19.722 1.00 67.12 74 SER A C 1
ATOM 558 O O . SER A 1 74 ? -11.090 -11.702 20.682 1.00 67.12 74 SER A O 1
ATOM 560 N N . ALA A 1 75 ? -9.106 -11.038 19.867 1.00 72.25 75 ALA A N 1
ATOM 561 C CA . ALA A 1 75 ? -8.493 -10.703 21.151 1.00 72.25 75 ALA A CA 1
ATOM 562 C C . ALA A 1 75 ? -9.005 -9.376 21.757 1.00 72.25 75 ALA A C 1
ATOM 564 O O . ALA A 1 75 ? -8.557 -8.978 22.830 1.00 72.25 75 ALA A O 1
ATOM 565 N N . GLY A 1 76 ? -9.922 -8.664 21.087 1.00 60.03 76 GLY A N 1
ATOM 566 C CA . GLY A 1 76 ? -10.586 -7.470 21.625 1.00 60.03 76 GLY A CA 1
ATOM 567 C C . GLY A 1 76 ? -9.727 -6.199 21.681 1.00 60.03 76 GLY A C 1
ATOM 568 O O . GLY A 1 76 ? -10.191 -5.178 22.182 1.00 60.03 76 GLY A O 1
ATOM 569 N N . SER A 1 77 ? -8.495 -6.222 21.156 1.00 52.94 77 SER A N 1
ATOM 570 C CA . SER A 1 77 ? -7.576 -5.069 21.179 1.00 52.94 77 SER A CA 1
ATOM 571 C C . SER A 1 77 ? -7.782 -4.083 20.019 1.00 52.94 77 SER A C 1
ATOM 573 O O . SER A 1 77 ? -7.228 -2.983 20.051 1.00 52.94 77 SER A O 1
ATOM 575 N N . LEU A 1 78 ? -8.549 -4.454 18.991 1.00 52.31 78 LEU A N 1
ATOM 576 C CA . LEU A 1 78 ? -8.873 -3.610 17.842 1.00 52.31 78 LEU A CA 1
ATOM 577 C C . LEU A 1 78 ? -10.389 -3.629 17.649 1.00 52.31 78 LEU A C 1
ATOM 579 O O . LEU A 1 78 ? -10.944 -4.637 17.224 1.00 52.31 78 LEU A O 1
ATOM 583 N N . THR A 1 79 ? -11.060 -2.520 17.950 1.00 54.22 79 THR A N 1
ATOM 584 C CA . THR A 1 79 ? -12.434 -2.264 17.505 1.00 54.22 79 THR A CA 1
ATOM 585 C C . THR A 1 79 ? -12.353 -1.464 16.204 1.00 54.22 79 THR A C 1
ATOM 587 O O . THR A 1 79 ? -12.242 -0.234 16.264 1.00 54.22 79 THR A O 1
ATOM 590 N N . PRO A 1 80 ? -12.317 -2.109 15.023 1.00 56.78 80 PRO A N 1
ATOM 591 C CA . PRO A 1 80 ? -12.394 -1.394 13.761 1.00 56.78 80 PRO A CA 1
ATOM 592 C C . PRO A 1 80 ? -13.765 -0.721 13.679 1.00 56.78 80 PRO A C 1
ATOM 594 O O . PRO A 1 80 ? -14.773 -1.358 13.393 1.00 56.78 80 PRO A O 1
ATOM 597 N N . GLU A 1 81 ? -13.802 0.580 13.965 1.00 55.84 81 GLU A N 1
ATOM 598 C CA . GLU A 1 81 ? -14.914 1.441 13.575 1.00 55.84 81 GLU A CA 1
ATOM 599 C C . GLU A 1 81 ? -15.050 1.282 12.061 1.00 55.84 81 GLU A C 1
ATOM 601 O O . GLU A 1 81 ? -14.087 1.540 11.340 1.00 55.84 81 GLU A O 1
ATOM 606 N N . ILE A 1 82 ? -16.190 0.787 11.584 1.00 52.81 82 ILE A N 1
ATOM 607 C CA . ILE A 1 82 ? -16.440 0.556 10.162 1.00 52.81 82 ILE A CA 1
ATOM 608 C C . ILE A 1 82 ? -16.895 1.903 9.591 1.00 52.81 82 ILE A C 1
ATOM 610 O O . ILE A 1 82 ? -18.072 2.252 9.729 1.00 52.81 82 ILE A O 1
ATOM 614 N N . PRO A 1 83 ? -16.018 2.721 8.972 1.00 59.31 83 PRO A N 1
ATOM 615 C CA . PRO A 1 83 ? -16.508 3.835 8.186 1.00 59.31 83 PRO A CA 1
ATOM 616 C C . PRO A 1 83 ? -17.395 3.255 7.086 1.00 59.31 83 PRO A C 1
ATOM 618 O O . PRO A 1 83 ? -17.026 2.273 6.441 1.00 59.31 83 PRO A O 1
ATOM 621 N N . THR A 1 84 ? -18.550 3.872 6.846 1.00 59.78 84 THR A N 1
ATOM 622 C CA . THR A 1 84 ? -19.390 3.603 5.675 1.00 59.78 84 THR A CA 1
ATOM 623 C C . THR A 1 84 ? -18.662 4.083 4.417 1.00 59.78 84 THR A C 1
ATOM 625 O O . THR A 1 84 ? -18.983 5.102 3.808 1.00 59.78 84 THR A O 1
ATOM 628 N N . LEU A 1 85 ? -17.592 3.375 4.063 1.00 61.97 85 LEU A N 1
ATOM 629 C CA . LEU A 1 85 ? -16.871 3.540 2.818 1.00 61.97 85 LEU A CA 1
ATOM 630 C C . LEU A 1 85 ? -17.822 3.065 1.730 1.00 61.97 85 LEU A C 1
ATOM 632 O O . LEU A 1 85 ? -18.166 1.887 1.657 1.00 61.97 85 LEU A O 1
ATOM 636 N N . SER A 1 86 ? -18.302 4.010 0.927 1.00 76.12 86 SER A N 1
ATOM 637 C CA . SER A 1 86 ? -19.154 3.689 -0.208 1.00 76.12 86 SER A CA 1
ATOM 638 C C . SER A 1 86 ? -18.422 2.688 -1.098 1.00 76.12 86 SER A C 1
ATOM 640 O O . SER A 1 86 ? -17.303 2.960 -1.536 1.00 76.12 86 SER A O 1
ATOM 642 N N . VAL A 1 87 ? -19.059 1.548 -1.381 1.00 80.31 87 VAL A N 1
ATOM 643 C CA . VAL A 1 87 ? -18.536 0.520 -2.297 1.00 80.31 87 VAL A CA 1
ATOM 644 C C . VAL A 1 87 ? -18.113 1.160 -3.621 1.00 80.31 87 VAL A C 1
ATOM 646 O O . VAL A 1 87 ? -17.069 0.824 -4.169 1.00 80.31 87 VAL A O 1
ATOM 649 N N . VAL A 1 88 ? -18.860 2.173 -4.069 1.00 82.31 88 VAL A N 1
ATOM 650 C CA . VAL A 1 88 ? -18.558 2.959 -5.270 1.00 82.31 88 VAL A CA 1
ATOM 651 C C . VAL A 1 88 ? -17.199 3.657 -5.169 1.00 82.31 88 VAL A C 1
ATOM 653 O O . VAL A 1 88 ? -16.409 3.590 -6.105 1.00 82.31 88 VAL A O 1
ATOM 656 N N . ALA A 1 89 ? -16.885 4.285 -4.033 1.00 82.44 89 ALA A N 1
ATOM 657 C CA . ALA A 1 89 ? -15.606 4.967 -3.844 1.00 82.44 89 ALA A CA 1
A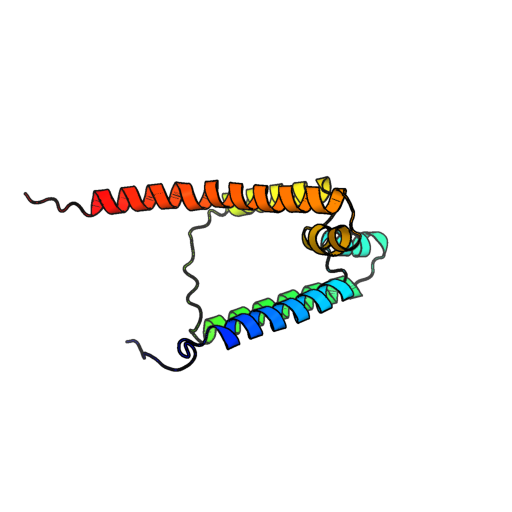TOM 658 C C . ALA A 1 89 ? -14.433 3.976 -3.843 1.00 82.44 89 ALA A C 1
ATOM 660 O O . ALA A 1 89 ? -13.386 4.262 -4.420 1.00 82.44 89 ALA A O 1
ATOM 661 N N . THR A 1 90 ? -14.619 2.794 -3.252 1.00 85.25 90 THR A N 1
ATOM 662 C CA . THR A 1 90 ? -13.600 1.736 -3.236 1.00 85.25 90 THR A CA 1
ATOM 663 C C . THR A 1 90 ? -13.363 1.155 -4.631 1.00 85.25 90 THR A C 1
ATOM 665 O O . THR A 1 90 ? -12.215 0.980 -5.040 1.00 85.25 90 THR A O 1
ATOM 668 N N . VAL A 1 91 ? -14.428 0.894 -5.394 1.00 89.81 91 VAL A N 1
ATOM 669 C CA . VAL A 1 91 ? -14.329 0.370 -6.766 1.00 89.81 91 VAL A CA 1
ATOM 670 C C . VAL A 1 91 ? -13.670 1.395 -7.693 1.00 89.81 91 VAL A C 1
ATOM 672 O O . VAL A 1 91 ? -12.703 1.076 -8.380 1.00 89.81 91 VAL A O 1
ATOM 675 N N . VAL A 1 92 ? -14.120 2.650 -7.663 1.00 89.81 92 VAL A N 1
ATOM 676 C CA . VAL A 1 92 ? -13.550 3.716 -8.502 1.00 89.81 92 VAL A CA 1
ATOM 677 C C . VAL A 1 92 ? -12.100 4.015 -8.105 1.00 89.81 92 VAL A C 1
ATOM 679 O O . VAL A 1 92 ? -11.234 4.145 -8.969 1.00 89.81 92 VAL A O 1
ATOM 682 N N . GLY A 1 93 ? -11.809 4.068 -6.802 1.00 86.88 93 GLY A N 1
ATOM 683 C CA . GLY A 1 93 ? -10.464 4.316 -6.286 1.00 86.88 93 GLY A CA 1
ATOM 684 C C . GLY A 1 93 ? -9.472 3.209 -6.640 1.00 86.88 93 GLY A C 1
ATOM 685 O O . GLY A 1 93 ? -8.361 3.507 -7.071 1.00 86.88 93 GLY A O 1
ATOM 686 N N . SER A 1 94 ? -9.868 1.938 -6.516 1.00 88.25 94 SER A N 1
ATOM 687 C CA . SER A 1 94 ? -9.011 0.801 -6.884 1.00 88.25 94 SER A CA 1
ATOM 688 C C . SER A 1 94 ? -8.723 0.748 -8.387 1.00 88.25 94 SER A C 1
ATOM 690 O O . SER A 1 94 ? -7.582 0.487 -8.771 1.00 88.25 94 SER A O 1
ATOM 692 N N . PHE A 1 95 ? -9.703 1.079 -9.234 1.00 91.88 95 PHE A N 1
ATOM 693 C CA . PHE A 1 95 ? -9.507 1.147 -10.683 1.00 91.88 95 PHE A CA 1
ATOM 694 C C . PHE A 1 95 ? -8.539 2.272 -11.084 1.00 91.88 95 PHE A C 1
ATOM 696 O O . PHE A 1 95 ? -7.557 2.026 -11.785 1.00 91.88 95 PHE A O 1
ATOM 703 N N . LEU A 1 96 ? -8.756 3.491 -10.575 1.00 89.00 96 LEU A N 1
ATOM 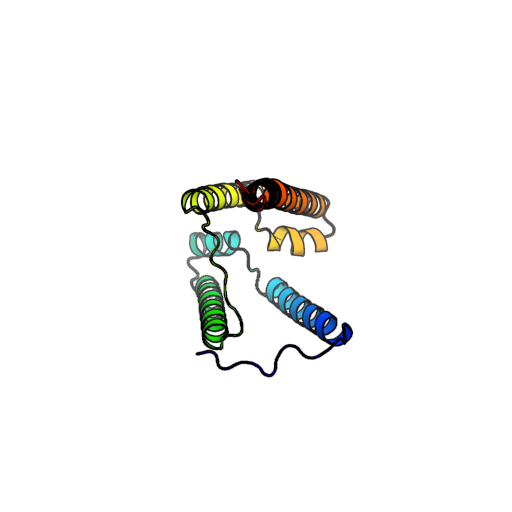704 C CA . LEU A 1 96 ? -7.868 4.639 -10.811 1.00 89.00 96 LEU A CA 1
ATOM 705 C C . LEU A 1 96 ? -6.445 4.385 -10.297 1.00 89.00 96 LEU A C 1
ATOM 707 O O . LEU A 1 96 ? -5.472 4.721 -10.970 1.00 89.00 96 LEU A O 1
ATOM 711 N N . PHE A 1 97 ? -6.315 3.760 -9.125 1.00 86.81 97 PHE A N 1
ATOM 712 C CA . PHE A 1 97 ? -5.021 3.388 -8.562 1.00 86.81 97 PHE A CA 1
ATOM 713 C C . PHE A 1 97 ? -4.286 2.367 -9.441 1.00 86.81 97 PHE A C 1
ATOM 715 O O . PHE A 1 97 ? -3.093 2.527 -9.697 1.00 86.81 97 PHE A O 1
ATOM 722 N N . GLY A 1 98 ? -4.998 1.359 -9.959 1.00 86.56 98 GLY A N 1
ATOM 723 C CA . GLY A 1 98 ? -4.444 0.382 -10.896 1.00 86.56 98 GLY A CA 1
ATOM 724 C C . GLY A 1 98 ? -3.914 1.030 -12.178 1.00 86.56 98 GLY A C 1
ATOM 725 O O . GLY A 1 98 ? -2.772 0.778 -12.562 1.00 86.56 98 GLY A O 1
ATOM 726 N N . VAL A 1 99 ? -4.697 1.921 -12.796 1.00 88.50 99 VAL A N 1
ATOM 727 C CA . VAL A 1 99 ? -4.270 2.680 -13.987 1.00 88.50 99 VAL A CA 1
ATOM 728 C C . VAL A 1 99 ? -3.032 3.533 -13.680 1.00 88.50 99 VAL A C 1
ATOM 730 O O . VAL A 1 99 ? -2.077 3.535 -14.457 1.00 88.50 99 VAL A O 1
ATOM 733 N N . GLY A 1 100 ? -3.000 4.193 -12.519 1.00 84.75 100 GLY A N 1
ATOM 734 C CA . GLY A 1 100 ? -1.855 4.992 -12.077 1.00 84.75 100 GLY A CA 1
ATOM 735 C C . GLY A 1 100 ? -0.561 4.184 -11.933 1.00 84.75 100 GLY A C 1
ATOM 736 O O . GLY A 1 100 ? 0.496 4.649 -12.350 1.00 84.75 100 GLY A O 1
ATOM 737 N N . ILE A 1 101 ? -0.636 2.956 -11.408 1.00 82.38 101 ILE A N 1
ATOM 738 C CA . ILE A 1 101 ? 0.526 2.058 -11.286 1.00 82.38 101 ILE A CA 1
ATOM 739 C C . ILE A 1 101 ? 1.100 1.693 -12.662 1.00 82.38 101 ILE A C 1
ATOM 741 O O . ILE A 1 101 ? 2.320 1.662 -12.830 1.00 82.38 101 ILE A O 1
ATOM 745 N N . VAL A 1 102 ? 0.240 1.415 -13.648 1.00 83.00 102 VAL A N 1
ATOM 746 C CA . VAL A 1 102 ? 0.682 1.053 -15.006 1.00 83.00 102 VAL A CA 1
ATOM 747 C C . VAL A 1 102 ? 1.348 2.245 -15.692 1.00 83.00 102 VAL A C 1
ATOM 749 O O . VAL A 1 102 ? 2.430 2.090 -16.254 1.00 83.00 102 VAL A O 1
ATOM 752 N N . LEU A 1 103 ? 0.751 3.437 -15.590 1.00 81.12 103 LEU A N 1
ATOM 753 C CA . LEU A 1 103 ? 1.306 4.670 -16.162 1.00 81.12 103 LEU A CA 1
ATOM 754 C C . LEU A 1 103 ? 2.641 5.070 -15.518 1.00 81.12 103 LEU A C 1
ATOM 756 O O . LEU A 1 103 ? 3.526 5.571 -16.204 1.00 81.12 103 LEU A O 1
ATOM 760 N N . ALA A 1 104 ? 2.809 4.818 -14.219 1.00 76.69 104 ALA A N 1
ATOM 761 C CA . ALA A 1 104 ? 4.059 5.076 -13.506 1.00 76.69 104 ALA A CA 1
ATOM 762 C C . ALA A 1 104 ? 5.172 4.055 -13.820 1.00 76.69 104 ALA A C 1
ATOM 764 O O . ALA A 1 104 ? 6.310 4.247 -13.388 1.00 76.69 104 ALA A O 1
ATOM 765 N N . GLY A 1 105 ? 4.864 2.962 -14.531 1.00 73.62 105 GLY A N 1
ATOM 766 C CA . GLY A 1 105 ? 5.837 1.935 -14.915 1.00 73.62 105 GLY A CA 1
ATOM 767 C C . GLY A 1 105 ? 6.394 1.109 -13.747 1.00 73.62 105 GLY A C 1
ATOM 768 O O . GLY A 1 105 ? 7.403 0.425 -13.911 1.00 73.62 105 GLY A O 1
ATOM 769 N N . GLY A 1 106 ? 5.759 1.147 -12.570 1.00 75.81 106 GLY A N 1
ATOM 770 C CA . GLY A 1 106 ? 6.265 0.505 -11.356 1.00 75.81 106 GLY A CA 1
ATOM 771 C C . GLY A 1 106 ? 5.268 0.515 -10.197 1.00 75.81 106 GLY A C 1
ATOM 772 O O . GLY A 1 106 ? 4.307 1.278 -10.178 1.00 75.81 106 GLY A O 1
ATOM 773 N N . CYS A 1 107 ? 5.482 -0.353 -9.206 1.00 80.81 107 CYS A N 1
ATOM 774 C CA . CYS A 1 107 ? 4.722 -0.326 -7.955 1.00 80.81 107 CYS A CA 1
ATOM 775 C C . CYS A 1 107 ? 5.294 0.725 -6.994 1.00 80.81 107 CYS A C 1
ATOM 777 O O . CYS A 1 107 ? 6.500 0.975 -6.985 1.00 80.81 107 CYS A O 1
ATOM 779 N N . SER A 1 108 ? 4.438 1.271 -6.124 1.00 74.75 108 SER A N 1
ATOM 780 C CA . SER A 1 108 ? 4.824 2.282 -5.128 1.00 74.75 108 SER A CA 1
ATOM 781 C C . SER A 1 108 ? 6.058 1.867 -4.310 1.00 74.75 108 SER A C 1
ATOM 783 O O . SER A 1 108 ? 6.983 2.653 -4.163 1.00 74.75 108 SER A O 1
ATOM 785 N N . ILE A 1 109 ? 6.145 0.600 -3.889 1.00 73.88 109 ILE A N 1
ATOM 786 C CA . ILE A 1 109 ? 7.282 0.054 -3.123 1.00 73.88 109 ILE A CA 1
ATOM 787 C C . ILE A 1 109 ? 8.570 0.010 -3.965 1.00 73.88 109 ILE A C 1
ATOM 789 O O . ILE A 1 109 ? 9.639 0.366 -3.478 1.00 73.88 109 ILE A O 1
ATOM 793 N N . GLY A 1 110 ? 8.482 -0.387 -5.237 1.00 71.69 110 GLY A N 1
ATOM 794 C CA . GLY A 1 110 ? 9.631 -0.450 -6.145 1.00 71.69 110 GLY A CA 1
ATOM 795 C C . GLY A 1 110 ? 10.177 0.935 -6.495 1.00 71.69 110 GLY A C 1
ATOM 796 O O . GLY A 1 110 ? 11.386 1.152 -6.429 1.00 71.69 110 GLY A O 1
ATOM 797 N N . ASN A 1 111 ? 9.295 1.898 -6.783 1.00 73.44 111 ASN A N 1
ATOM 798 C CA . ASN A 1 111 ? 9.708 3.282 -7.025 1.00 73.44 111 ASN A CA 1
ATOM 799 C C . ASN A 1 111 ? 10.208 3.966 -5.744 1.00 73.44 111 ASN A C 1
ATOM 801 O O . ASN A 1 111 ? 11.215 4.664 -5.790 1.00 73.44 111 ASN A O 1
ATOM 805 N N . ALA A 1 112 ? 9.561 3.742 -4.598 1.00 68.88 112 ALA A N 1
ATOM 806 C CA . ALA A 1 112 ? 9.931 4.403 -3.349 1.00 68.88 112 ALA A CA 1
ATOM 807 C C . ALA A 1 112 ? 11.190 3.826 -2.686 1.00 68.88 112 ALA A C 1
ATOM 809 O O . ALA A 1 112 ? 11.885 4.579 -2.012 1.00 68.88 112 ALA A O 1
ATOM 810 N N . LEU A 1 113 ? 11.495 2.530 -2.840 1.00 67.50 113 LEU A N 1
ATOM 811 C CA . LEU A 1 113 ? 12.643 1.893 -2.173 1.00 67.50 113 LEU A CA 1
ATOM 812 C C . LEU A 1 113 ? 13.834 1.626 -3.103 1.00 67.50 113 LEU A C 1
ATOM 814 O O . LEU A 1 113 ? 14.973 1.726 -2.661 1.00 67.50 113 LEU A O 1
ATOM 818 N N . VAL A 1 114 ? 13.606 1.261 -4.371 1.00 66.38 114 VAL A N 1
ATOM 819 C CA . VAL A 1 114 ? 14.697 0.855 -5.281 1.00 66.38 114 VAL A CA 1
ATOM 820 C C . VAL A 1 114 ? 15.218 2.046 -6.082 1.00 66.38 114 VAL A C 1
ATOM 822 O O . VAL A 1 114 ? 16.422 2.281 -6.117 1.00 66.38 114 VAL A O 1
ATOM 825 N N . GLN A 1 115 ? 14.329 2.835 -6.693 1.00 64.94 115 GLN A N 1
ATOM 826 C CA . GLN A 1 115 ? 14.735 3.986 -7.519 1.00 64.94 115 GLN A CA 1
ATOM 827 C C . GLN A 1 115 ? 15.315 5.138 -6.682 1.00 64.94 115 GLN A C 1
ATOM 829 O O . GLN A 1 115 ? 16.185 5.867 -7.161 1.00 64.94 115 GLN A O 1
ATOM 834 N N . THR A 1 116 ? 14.876 5.285 -5.430 1.00 62.50 116 THR A N 1
ATOM 835 C CA . THR A 1 116 ? 15.450 6.233 -4.460 1.00 62.50 116 THR A CA 1
ATOM 836 C C . THR A 1 116 ? 16.852 5.813 -4.022 1.00 62.50 116 THR A C 1
ATOM 838 O O . THR A 1 116 ? 17.743 6.655 -3.947 1.00 62.50 116 THR A O 1
ATOM 841 N N . SER A 1 117 ? 17.080 4.511 -3.810 1.00 60.19 117 SER A N 1
ATOM 842 C CA . SER A 1 117 ? 18.387 3.981 -3.408 1.00 60.19 117 SER A CA 1
ATOM 843 C C . SER A 1 117 ? 19.410 3.960 -4.550 1.00 60.19 117 SER A C 1
ATOM 845 O O . SER A 1 117 ? 20.605 4.006 -4.282 1.00 60.19 117 SER A O 1
ATOM 847 N N . LEU A 1 118 ? 18.958 3.944 -5.811 1.00 64.19 118 LEU A N 1
ATOM 848 C CA . LEU A 1 118 ? 19.795 4.163 -7.002 1.00 64.19 118 LEU A CA 1
ATOM 849 C C . LEU A 1 118 ? 20.140 5.650 -7.243 1.00 64.19 118 LEU A C 1
ATOM 851 O O . LEU A 1 118 ? 20.721 5.975 -8.274 1.00 64.19 118 LEU A O 1
ATOM 855 N N . LEU A 1 119 ? 19.760 6.548 -6.321 1.00 63.72 119 LEU A N 1
ATOM 856 C CA . LEU A 1 119 ? 19.917 8.005 -6.417 1.00 63.72 119 LEU A CA 1
ATOM 857 C C . LEU A 1 119 ? 19.423 8.579 -7.754 1.00 63.72 119 LEU A C 1
ATOM 859 O O . LEU A 1 119 ? 19.979 9.525 -8.307 1.00 63.72 119 LEU A O 1
ATOM 863 N N . SER A 1 120 ? 18.367 7.977 -8.293 1.00 69.88 120 SER A N 1
ATOM 864 C CA . SER A 1 120 ? 17.858 8.354 -9.598 1.00 69.88 120 SER A CA 1
ATOM 865 C C . SER A 1 120 ? 16.919 9.555 -9.499 1.00 69.88 120 SER A C 1
ATOM 867 O O . SER A 1 120 ? 16.038 9.599 -8.637 1.00 69.88 120 SER A O 1
ATOM 869 N N . TRP A 1 121 ? 17.077 10.527 -10.399 1.00 70.00 121 TRP A N 1
ATOM 870 C CA . TRP A 1 121 ? 16.235 11.729 -10.438 1.00 70.00 121 TRP A CA 1
ATOM 871 C C . TRP A 1 121 ? 14.744 11.381 -10.592 1.00 70.00 121 TRP A C 1
ATOM 873 O O . TRP A 1 121 ? 13.886 11.982 -9.943 1.00 70.00 121 TRP A O 1
ATOM 883 N N . GLN A 1 122 ? 14.428 10.334 -11.365 1.00 67.12 122 GLN A N 1
ATOM 884 C CA . GLN A 1 122 ? 13.056 9.853 -11.534 1.00 67.12 122 GLN A CA 1
ATOM 885 C C . GLN A 1 122 ? 12.418 9.295 -10.248 1.00 67.12 122 GLN A C 1
ATOM 887 O O . GLN A 1 122 ? 11.214 9.462 -10.046 1.00 67.12 122 GLN A O 1
ATOM 892 N N . GLY A 1 123 ? 13.197 8.669 -9.357 1.00 72.94 123 GLY A N 1
ATOM 893 C CA . GLY A 1 123 ? 12.683 8.105 -8.105 1.00 72.94 123 GLY A CA 1
ATOM 894 C C . GLY A 1 123 ? 12.194 9.182 -7.138 1.00 72.94 123 GLY A C 1
ATOM 895 O O . GLY A 1 123 ? 11.125 9.049 -6.543 1.00 72.94 123 GLY A O 1
ATOM 896 N N . TRP A 1 124 ? 12.936 10.287 -7.039 1.00 73.44 124 TRP A N 1
ATOM 897 C CA . TRP A 1 124 ? 12.572 11.429 -6.198 1.00 73.44 124 TRP A CA 1
ATOM 898 C C . TRP A 1 124 ? 11.297 12.122 -6.681 1.00 73.44 124 TRP A C 1
ATOM 900 O O . TRP A 1 124 ? 10.411 12.399 -5.872 1.00 73.44 124 TRP A O 1
ATOM 910 N N . ILE A 1 125 ? 11.154 12.333 -7.994 1.00 78.31 125 ILE A N 1
ATOM 911 C CA . ILE A 1 125 ? 9.942 12.935 -8.572 1.00 78.31 125 ILE A CA 1
ATOM 912 C C . ILE A 1 125 ? 8.723 12.045 -8.306 1.00 78.31 125 ILE A C 1
ATOM 914 O O . ILE A 1 125 ? 7.696 12.533 -7.830 1.00 78.31 125 ILE A O 1
ATOM 918 N N . ALA A 1 126 ? 8.838 10.737 -8.555 1.00 77.00 126 ALA A N 1
ATOM 919 C CA . ALA A 1 126 ? 7.744 9.800 -8.322 1.00 77.00 126 ALA A CA 1
ATOM 920 C C . ALA A 1 126 ? 7.309 9.775 -6.847 1.00 77.00 126 ALA A C 1
ATOM 922 O O . ALA A 1 126 ? 6.111 9.766 -6.563 1.00 77.00 126 ALA A O 1
ATOM 923 N N . LEU A 1 127 ? 8.261 9.816 -5.907 1.00 79.12 127 LEU A N 1
ATOM 924 C CA . LEU A 1 127 ? 7.971 9.853 -4.473 1.00 79.12 127 LEU A CA 1
ATOM 925 C C . LEU A 1 127 ? 7.209 11.134 -4.097 1.00 79.12 127 LEU A C 1
ATOM 927 O O . LEU A 1 127 ? 6.170 11.066 -3.439 1.00 79.12 127 LEU A O 1
ATOM 931 N N . VAL A 1 128 ? 7.685 12.298 -4.548 1.00 82.94 128 VAL A N 1
ATOM 932 C CA . VAL A 1 128 ? 7.043 13.589 -4.257 1.00 82.94 128 VAL A CA 1
ATOM 933 C C . VAL A 1 128 ? 5.609 13.604 -4.780 1.00 82.94 128 VAL A C 1
ATOM 935 O O . VAL A 1 128 ? 4.687 13.924 -4.030 1.00 82.94 128 VAL A O 1
ATOM 938 N N . PHE A 1 129 ? 5.388 13.182 -6.025 1.00 83.94 129 PHE A N 1
ATOM 939 C CA . PHE A 1 129 ? 4.041 13.101 -6.594 1.00 83.94 129 PHE A CA 1
ATOM 940 C C . PHE A 1 129 ? 3.154 12.074 -5.884 1.00 83.94 129 PHE A C 1
ATOM 942 O O . PHE A 1 129 ? 1.964 12.325 -5.703 1.00 83.94 129 PHE A O 1
ATOM 949 N N . GLN A 1 130 ? 3.706 10.949 -5.427 1.00 83.06 130 GLN A N 1
ATOM 950 C CA . GLN A 1 130 ? 2.964 9.960 -4.646 1.00 83.06 130 GLN A CA 1
ATOM 951 C C . GLN A 1 130 ? 2.516 10.539 -3.296 1.00 83.06 130 GLN A C 1
ATOM 953 O O . GLN A 1 130 ? 1.349 10.404 -2.933 1.00 83.06 130 GLN A O 1
ATOM 958 N N . VAL A 1 131 ? 3.417 11.205 -2.567 1.00 85.19 131 VAL A N 1
ATOM 959 C CA . VAL A 1 131 ? 3.121 11.814 -1.260 1.00 85.19 131 VAL A CA 1
ATOM 960 C C . VAL A 1 131 ? 2.114 12.946 -1.407 1.00 85.19 131 VAL A C 1
ATOM 962 O O . VAL A 1 131 ? 1.129 12.983 -0.671 1.00 85.19 131 VAL A O 1
ATOM 965 N N . LEU A 1 132 ? 2.312 13.832 -2.386 1.00 87.81 132 LEU A N 1
ATOM 966 C CA . LEU A 1 132 ? 1.379 14.921 -2.661 1.00 87.81 132 LEU A CA 1
ATOM 967 C C . LEU A 1 132 ? 0.022 14.396 -3.136 1.00 87.81 132 LEU A C 1
ATOM 969 O O . LEU A 1 132 ? -1.005 14.881 -2.673 1.00 87.81 132 LEU A O 1
ATOM 973 N N . GLY A 1 133 ? -0.006 13.379 -3.998 1.00 86.00 133 GLY A N 1
ATOM 974 C CA . GLY A 1 133 ? -1.237 12.776 -4.504 1.00 86.00 133 GLY A CA 1
ATOM 975 C C . GLY A 1 133 ? -2.051 12.090 -3.407 1.00 86.00 133 GLY A C 1
ATOM 976 O O . GLY A 1 133 ? -3.247 12.347 -3.276 1.00 86.00 133 GLY A O 1
ATOM 977 N N . VAL A 1 134 ? -1.408 11.271 -2.567 1.00 85.25 134 VAL A N 1
ATOM 978 C CA . VAL A 1 134 ? -2.069 10.618 -1.423 1.00 85.25 134 VAL A CA 1
ATOM 979 C C . VAL A 1 134 ? -2.489 11.653 -0.381 1.00 85.25 134 VAL A C 1
ATOM 981 O O . VAL A 1 134 ? -3.605 11.582 0.130 1.00 85.25 134 VAL A O 1
ATOM 984 N N . GLY A 1 135 ? -1.639 12.642 -0.098 1.00 85.56 135 GLY A N 1
ATOM 985 C CA . GLY A 1 135 ? -1.943 13.732 0.826 1.00 85.56 135 GLY A CA 1
ATOM 986 C C . GLY A 1 135 ? -3.136 14.573 0.369 1.00 85.56 135 GLY A C 1
ATOM 987 O O . GLY A 1 135 ? -4.052 14.815 1.153 1.00 85.56 135 GLY A O 1
ATOM 988 N N . ALA A 1 136 ? -3.180 14.954 -0.909 1.00 86.44 136 ALA A N 1
ATOM 989 C CA . ALA A 1 136 ? -4.286 15.702 -1.500 1.00 86.44 136 ALA A CA 1
ATOM 990 C C . ALA A 1 136 ? -5.579 14.878 -1.529 1.00 86.44 136 ALA A C 1
ATOM 992 O O . ALA A 1 136 ? -6.635 15.385 -1.151 1.00 86.44 136 ALA A O 1
ATOM 993 N N . ALA A 1 137 ? -5.503 13.598 -1.905 1.00 83.75 137 ALA A N 1
ATOM 994 C CA . ALA A 1 137 ? -6.652 12.697 -1.891 1.00 83.75 137 ALA A CA 1
ATOM 995 C C . ALA A 1 137 ? -7.197 12.495 -0.469 1.00 83.75 137 ALA A C 1
ATOM 997 O O . ALA A 1 137 ? -8.403 12.601 -0.250 1.00 83.75 137 ALA A O 1
ATOM 998 N N . ALA A 1 138 ? -6.325 12.281 0.519 1.00 83.19 138 ALA A N 1
ATOM 999 C CA . ALA A 1 138 ? -6.712 12.171 1.921 1.00 83.19 138 ALA A CA 1
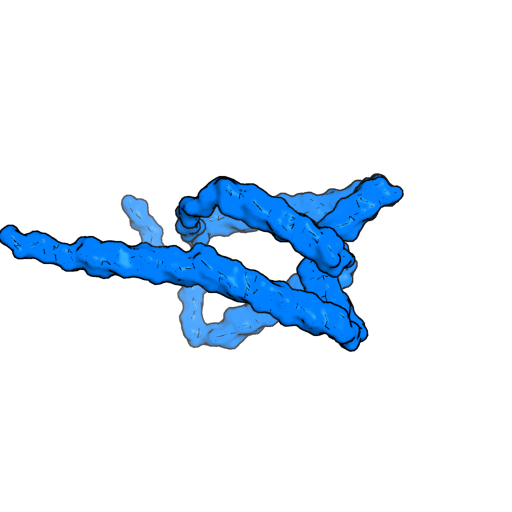ATOM 1000 C C . ALA A 1 138 ? -7.309 13.484 2.446 1.00 83.19 138 ALA A C 1
ATOM 1002 O O . ALA A 1 138 ? -8.320 13.473 3.147 1.00 83.19 138 ALA A O 1
ATOM 1003 N N . TRP A 1 139 ? -6.742 14.631 2.079 1.00 81.75 139 TRP A N 1
ATOM 1004 C CA . TRP A 1 139 ? -7.290 15.928 2.460 1.00 81.75 139 TRP A CA 1
ATOM 1005 C C . TRP A 1 139 ? -8.681 16.154 1.858 1.00 81.75 139 TRP A C 1
ATOM 1007 O O . TRP A 1 139 ? -9.631 16.508 2.563 1.00 81.75 139 TRP A O 1
ATOM 1017 N N . PHE A 1 140 ? -8.847 15.859 0.572 1.00 83.19 140 PHE A N 1
ATOM 1018 C CA . PHE A 1 140 ? -10.113 16.049 -0.120 1.00 83.19 140 PHE A CA 1
ATOM 1019 C C . PHE A 1 140 ? -11.200 15.078 0.363 1.00 83.19 140 PHE A C 1
ATOM 1021 O O . PHE A 1 140 ? -12.328 15.495 0.618 1.00 83.19 140 PHE A O 1
ATOM 1028 N N . LEU A 1 141 ? -10.864 13.798 0.550 1.00 79.06 141 LEU A N 1
ATOM 1029 C CA . LEU A 1 141 ? -11.822 12.745 0.899 1.00 79.06 141 LEU A CA 1
ATOM 1030 C C . LEU A 1 141 ? -12.023 12.543 2.403 1.00 79.06 141 LEU A C 1
ATOM 1032 O O . LEU A 1 141 ? -13.049 11.995 2.790 1.00 79.06 141 LEU A O 1
ATOM 1036 N N . LEU A 1 142 ? -11.089 12.954 3.266 1.00 75.44 142 LEU A N 1
ATOM 1037 C CA . LEU A 1 142 ? -11.216 12.776 4.720 1.00 75.44 142 LEU A CA 1
ATOM 1038 C C . LEU A 1 142 ? -11.358 14.103 5.460 1.00 75.44 142 LEU A C 1
ATOM 1040 O O . LEU A 1 142 ? -12.204 14.198 6.348 1.00 75.44 142 LEU A O 1
ATOM 1044 N N . ILE A 1 143 ? -10.579 15.136 5.123 1.00 74.88 143 ILE A N 1
ATOM 1045 C CA . ILE A 1 143 ? -10.587 16.399 5.881 1.00 74.88 143 ILE A CA 1
ATOM 1046 C C . ILE A 1 143 ? -11.845 17.219 5.568 1.00 74.88 143 ILE A C 1
ATOM 1048 O O . ILE A 1 143 ? -12.560 17.593 6.501 1.00 74.88 143 ILE A O 1
ATOM 1052 N N . ARG A 1 144 ? -12.204 17.412 4.290 1.00 73.88 144 ARG A N 1
ATOM 1053 C CA . ARG A 1 144 ? -13.442 18.129 3.913 1.00 73.88 144 ARG A CA 1
ATOM 1054 C C . ARG A 1 144 ? -14.731 17.511 4.485 1.00 73.88 144 ARG A C 1
ATOM 1056 O O . ARG A 1 144 ? -15.518 18.251 5.082 1.00 73.88 144 ARG A O 1
ATOM 1063 N N . PRO A 1 145 ? -15.004 16.197 4.349 1.00 73.19 145 PRO A N 1
ATOM 1064 C CA . PRO A 1 145 ? -16.243 15.631 4.881 1.00 73.19 145 PRO A CA 1
ATOM 1065 C C . PRO A 1 145 ? -16.243 15.539 6.407 1.00 73.19 145 PRO A C 1
ATOM 1067 O O . PRO A 1 145 ? -17.304 15.672 7.012 1.00 73.19 145 PRO A O 1
ATOM 1070 N N . ARG A 1 146 ? -15.083 15.379 7.063 1.00 72.88 146 ARG A N 1
ATOM 1071 C CA . ARG A 1 146 ? -15.011 15.467 8.532 1.00 72.88 146 ARG A CA 1
ATOM 1072 C C . ARG A 1 146 ? -15.349 16.864 9.036 1.00 72.88 146 ARG A C 1
ATOM 1074 O O . ARG A 1 146 ? -16.030 16.971 10.051 1.00 72.88 146 ARG A O 1
ATOM 1081 N N . GLN A 1 147 ? -14.919 17.915 8.339 1.00 72.81 147 GLN A N 1
ATOM 1082 C CA . GLN A 1 147 ? -15.297 19.289 8.672 1.00 72.81 147 GLN A CA 1
ATOM 1083 C C . GLN A 1 147 ? -16.805 19.513 8.507 1.00 72.81 147 GLN A C 1
ATOM 1085 O O . GLN A 1 147 ? -17.429 20.036 9.425 1.00 72.81 147 GLN A O 1
ATOM 1090 N N . ARG A 1 148 ? -17.411 19.023 7.413 1.00 72.94 148 ARG A N 1
ATOM 1091 C CA . ARG A 1 148 ? -18.874 19.079 7.218 1.00 72.94 148 ARG A CA 1
ATOM 1092 C C . ARG A 1 148 ? -19.640 18.335 8.316 1.00 72.94 148 ARG A C 1
ATOM 1094 O O . ARG A 1 148 ? -20.499 18.928 8.956 1.00 72.94 148 ARG A O 1
ATOM 1101 N N . ARG A 1 149 ? -19.254 17.093 8.633 1.00 71.38 149 ARG A N 1
ATOM 1102 C CA . ARG A 1 149 ? -19.882 16.315 9.720 1.00 71.38 149 ARG A CA 1
ATOM 1103 C C . ARG A 1 149 ? -19.691 16.958 11.099 1.00 71.38 149 ARG A C 1
ATOM 1105 O O . ARG A 1 149 ? -20.569 16.850 11.949 1.00 71.38 149 ARG A O 1
ATOM 1112 N N . ARG A 1 150 ? -18.549 17.612 11.354 1.00 72.25 150 ARG A N 1
ATOM 1113 C CA . ARG A 1 150 ? -18.326 18.381 12.594 1.00 72.25 150 ARG A CA 1
ATOM 1114 C C . ARG A 1 150 ? -19.214 19.625 12.655 1.00 72.25 150 ARG A C 1
ATOM 1116 O O . ARG A 1 150 ? -19.759 19.885 13.720 1.00 72.25 150 ARG A O 1
ATOM 1123 N N . ALA A 1 151 ? -19.391 20.339 11.543 1.00 73.12 151 ALA A N 1
ATOM 1124 C CA . ALA A 1 151 ? -20.287 21.493 11.459 1.00 73.12 151 ALA A CA 1
ATOM 1125 C C . ALA A 1 151 ? -21.757 21.094 11.696 1.00 73.12 151 ALA A C 1
ATOM 1127 O O . ALA A 1 151 ? -22.445 21.735 12.482 1.00 73.12 151 ALA A O 1
ATOM 1128 N N . GLU A 1 152 ? -22.210 19.978 11.119 1.00 75.12 152 GLU A N 1
ATOM 1129 C CA . GLU A 1 152 ? -23.560 19.429 11.341 1.00 75.12 152 GLU A CA 1
ATOM 1130 C C . GLU A 1 152 ? -23.785 18.994 12.799 1.00 75.12 152 GLU A C 1
ATOM 1132 O O . GLU A 1 152 ? -24.823 19.301 13.386 1.00 75.12 152 GLU A O 1
ATOM 1137 N N . ARG A 1 153 ? -22.800 18.327 13.424 1.00 72.75 153 ARG A N 1
ATOM 1138 C CA . ARG A 1 153 ? -22.843 17.955 14.856 1.00 72.75 153 ARG A CA 1
ATOM 1139 C C . ARG A 1 153 ? -22.799 19.161 15.798 1.00 72.75 153 ARG A C 1
ATOM 1141 O O . ARG A 1 153 ? -23.323 19.075 16.904 1.00 72.75 153 ARG A O 1
ATOM 1148 N N . ALA A 1 154 ? -22.157 20.256 15.392 1.00 73.88 154 ALA A N 1
ATOM 1149 C CA . ALA A 1 154 ? -22.161 21.509 16.143 1.00 73.88 154 ALA A CA 1
ATOM 1150 C C . ALA A 1 154 ? -23.526 22.213 16.048 1.00 73.88 154 ALA A C 1
ATOM 1152 O O . ALA A 1 154 ? -24.023 22.692 17.061 1.00 73.88 154 ALA A O 1
ATOM 1153 N N . ALA A 1 155 ? -24.166 22.191 14.874 1.00 73.62 155 ALA A N 1
ATOM 1154 C CA . ALA A 1 155 ? -25.505 22.745 14.669 1.00 73.62 155 ALA A CA 1
ATOM 1155 C C . ALA A 1 155 ? -26.597 21.966 15.430 1.00 73.62 155 ALA A C 1
ATOM 1157 O O . ALA A 1 155 ? -27.502 22.566 15.996 1.00 73.62 155 ALA A O 1
ATOM 1158 N N . SER A 1 156 ? -26.484 20.637 15.507 1.00 66.00 156 SER A N 1
ATOM 1159 C CA . SER A 1 156 ? -27.441 19.767 16.219 1.00 66.00 156 SER A CA 1
ATOM 1160 C C . SER A 1 156 ? -27.238 19.709 17.739 1.00 66.00 156 SER A C 1
ATOM 1162 O O . SER A 1 156 ? -28.084 19.172 18.448 1.00 66.00 156 SER A O 1
ATOM 1164 N N . ARG A 1 157 ? -26.138 20.271 18.262 1.00 63.94 157 ARG A N 1
ATOM 1165 C CA . ARG A 1 157 ? -25.918 20.434 19.709 1.00 63.94 157 ARG A CA 1
ATOM 1166 C C . ARG A 1 157 ? -26.546 21.690 20.291 1.00 63.94 157 ARG A C 1
ATOM 1168 O O . ARG A 1 157 ? -26.507 21.823 21.509 1.00 63.94 157 ARG A O 1
ATOM 1175 N N . VAL A 1 158 ? -27.082 22.595 19.473 1.00 61.19 158 VAL A N 1
ATOM 1176 C CA . VAL A 1 158 ? -27.839 23.739 19.985 1.00 61.19 158 VAL A CA 1
ATOM 1177 C C . VAL A 1 158 ? -29.188 23.195 20.454 1.00 61.19 158 VAL A C 1
ATOM 1179 O O . VAL A 1 158 ? -29.988 22.784 19.612 1.00 61.19 158 VAL A O 1
ATOM 1182 N N . PRO A 1 159 ? -29.434 23.104 21.773 1.00 64.81 159 PRO A N 1
ATOM 1183 C CA . PRO A 1 159 ? -30.703 22.626 22.278 1.00 64.81 159 PRO A CA 1
ATOM 1184 C C . PRO A 1 159 ? -31.759 23.640 21.858 1.00 64.81 159 PRO A C 1
ATOM 1186 O O . PRO A 1 159 ? -31.655 24.825 22.169 1.00 64.81 159 PRO A O 1
ATOM 1189 N N . THR A 1 160 ? -32.771 23.161 21.149 1.00 61.72 160 THR A N 1
ATOM 1190 C CA . THR A 1 160 ? -34.100 23.760 21.100 1.00 61.72 160 THR A CA 1
ATOM 1191 C C . THR A 1 160 ? -34.597 23.944 22.536 1.00 61.72 160 THR A C 1
ATOM 1193 O O . THR A 1 160 ? -35.207 23.049 23.111 1.00 61.72 160 THR A O 1
ATOM 1196 N N . THR A 1 161 ? -34.263 25.081 23.143 1.00 60.25 161 THR A N 1
ATOM 1197 C CA . THR A 1 161 ? -34.950 25.636 24.308 1.00 60.25 161 THR A CA 1
ATOM 1198 C C . THR A 1 161 ? -36.135 26.438 23.786 1.00 60.25 161 THR A C 1
ATOM 1200 O O . THR A 1 161 ? -35.956 27.560 23.308 1.00 60.25 161 THR A O 1
ATOM 1203 N 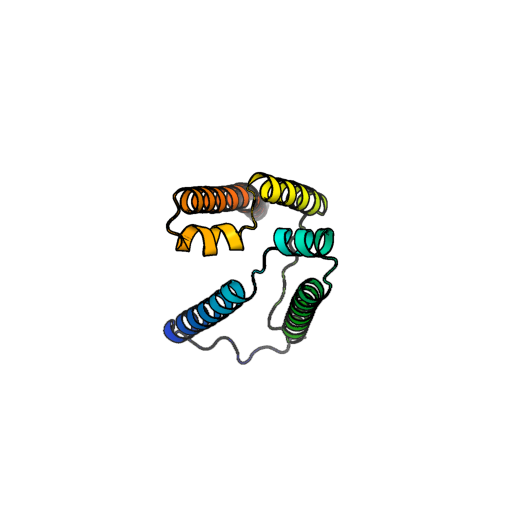N . VAL A 1 162 ? -37.318 25.829 23.839 1.00 57.34 162 VAL A N 1
ATOM 1204 C CA . VAL A 1 162 ? -38.624 26.500 23.843 1.00 57.34 162 VAL A CA 1
ATOM 1205 C C . VAL A 1 162 ? -39.375 25.966 25.049 1.00 57.34 162 VAL A C 1
ATOM 1207 O O . VAL A 1 162 ? -39.303 24.733 25.254 1.00 57.34 162 VAL A O 1
#

Sequence (162 aa):
MHPSAAAGQGPCRPLPTILTGLIIGTVLGFILQRGRFCITGALRDLWLSRSWRWFTAFLLAIAVQAVGVAVLTSAGSLTPEIPTLSVVATVVGSFLFGVGIVLAGGCSIGNALVQTSLLSWQGWIALVFQVLGVGAAAWFLLIRPRQRRRAERAASRVPTTV

InterPro domains:
  IPR007272 Sulphur transport TsuA/YedE [PF04143] (34-107)
  IPR007272 Sulphur transport TsuA/YedE [PTHR30574] (13-142)

pLDDT: mean 73.22, std 12.3, range [36.66, 91.88]

Radius of gyration: 21.44 Å; chains: 1; bounding box: 58×47×51 Å

Organism: NCBI:txid544580

Secondary structure (DSSP, 8-state):
-PPP--SS---S-HHHHHHHHHHHHHHHHHHHHHHT--HHHHHHHHHHH--HHHHHHHHHHHHHHHHHHHHHHHTTS---------HHHHHHHHHHHHHHHHHTTS-HHHIIIIIHHTT-HHHHHHHHHHHHHHHHHHIIIIIHHHHHHHHHHHHTTS----

Foldseek 3Di:
DDDDDDDDPDDDDVVVVVVVVVVVVVVVLVCCVVLVPWPVVVVVCCVPVVDCVSVVVVVVVVVVVVVVVVVCVVVVVDDPPDPPPPPVNVVVVVVVVVVVCVVLVTDPSCLQRPCVVVVHPSSVVVPVCVCVVVVVCCCVVPVVVVVVVVVVVVVVPPDPDD